Protein AF-A0A1A8QCK9-F1 (afdb_monomer)

Sequence (145 aa):
RLRTVLLPPCSGPCVEVDHKGPVTEYSTGILSNWVIPSSYILIMLIGIPSNAYILAFLRVRLRSKSLSTVVLYLNLALSDLLLLLSLALRVHYHFSGNNWIFGEISCRLITALFYGNIYCSAQTIACISLRRYLAVVKPFLYRRM

Radius of gyration: 22.75 Å; Cα contacts (8 Å, |Δi|>4): 69; chains: 1; bounding box: 50×40×68 Å

Organism: NCBI:txid451742

InterPro domains:
  IPR000276 G protein-coupled receptor, rhodopsin-like [PF00001] (51-144)
  IPR000276 G protein-coupled receptor, rhodopsin-like [PR00237] (35-59)
  IPR000276 G protein-coupled receptor, rhodopsin-like [PR00237] (69-90)
  IPR000276 G protein-coupled receptor, rhodopsin-like [PR00237] (114-136)
  IPR017452 GPCR, rhodopsin-like, 7TM [PS50262] (50-145)

Solvent-accessible surface area (backbone atoms only — not comparable to full-atom values): 8449 Å² total; per-residue (Å²): 139,83,83,80,78,86,70,81,88,66,98,58,86,81,78,81,76,64,82,84,35,74,66,52,52,49,66,70,27,64,59,53,69,44,52,50,45,52,52,47,50,54,49,39,68,53,45,51,60,51,37,51,47,52,54,53,52,44,66,76,44,57,92,82,54,42,69,71,61,51,53,52,54,50,55,48,36,52,46,51,52,53,32,44,54,38,44,53,54,49,40,54,25,56,77,54,73,72,48,80,83,77,49,69,68,51,55,53,47,41,51,50,38,54,55,47,40,57,52,50,52,52,52,48,52,50,50,52,51,50,53,53,51,37,45,71,80,37,51,76,61,48,77,76,91

Mean predicted aligned error: 11.28 Å

pLDDT: mean 77.04, std 13.52, range [35.09, 91.62]

Secondary structure (DSSP, 8-state):
------PPPPSS------TTSHHHHHHHSHIIIIIHHHHHHHHHHHHHHHHHHHHHHHHHHGGGS-HHHHHHHHHHHHHHHHHHHHHHHHHHHHHTTS---SHHHHHHHHHHHHHHHHHHHHHHHHHHHHHHHHHHH-HHHHTT-

Structure (mmCIF, N/CA/C/O backbone):
data_AF-A0A1A8QCK9-F1
#
_entry.id   AF-A0A1A8QCK9-F1
#
loop_
_atom_site.group_PDB
_atom_site.id
_atom_site.type_symbol
_atom_site.label_atom_id
_atom_site.label_alt_id
_atom_site.label_comp_id
_atom_site.label_asym_id
_atom_site.label_entity_id
_atom_site.label_seq_id
_atom_site.pdbx_PDB_ins_code
_atom_site.Cartn_x
_atom_site.Cartn_y
_atom_site.Cartn_z
_atom_site.occupancy
_atom_site.B_iso_or_equiv
_atom_site.auth_seq_id
_atom_site.auth_comp_id
_atom_site.auth_asym_id
_atom_site.auth_atom_id
_atom_site.pdbx_PDB_model_num
ATOM 1 N N . ARG A 1 1 ? 21.812 -4.354 -41.720 1.00 35.09 1 ARG A N 1
ATOM 2 C CA . ARG A 1 1 ? 22.806 -4.849 -40.731 1.00 35.09 1 ARG A CA 1
ATOM 3 C C . ARG A 1 1 ? 22.135 -4.893 -39.353 1.00 35.09 1 ARG A C 1
ATOM 5 O O . ARG A 1 1 ? 22.281 -3.950 -38.591 1.00 35.09 1 ARG A O 1
ATOM 12 N N . LEU A 1 2 ? 21.350 -5.936 -39.061 1.00 41.97 2 LEU A N 1
ATOM 13 C CA . LEU A 1 2 ? 20.856 -6.210 -37.704 1.00 41.97 2 LEU A CA 1
ATOM 14 C C . LEU A 1 2 ? 21.981 -6.931 -36.946 1.00 41.97 2 LEU A C 1
ATOM 16 O O . LEU A 1 2 ? 22.479 -7.943 -37.434 1.00 41.97 2 LEU A O 1
ATOM 20 N N . ARG A 1 3 ? 22.426 -6.399 -35.802 1.00 41.47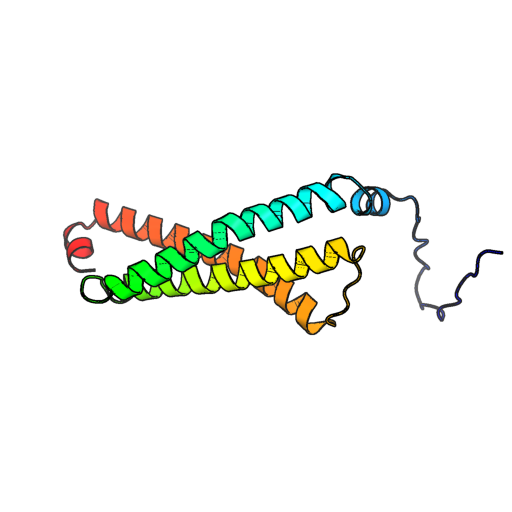 3 ARG A N 1
ATOM 21 C CA . ARG A 1 3 ? 23.356 -7.107 -34.911 1.00 41.47 3 ARG A CA 1
ATOM 22 C C . ARG A 1 3 ? 22.565 -8.151 -34.124 1.00 41.47 3 ARG A C 1
ATOM 24 O O . ARG A 1 3 ? 21.955 -7.825 -33.115 1.00 41.47 3 ARG A O 1
ATOM 31 N N . THR A 1 4 ? 22.599 -9.397 -34.581 1.00 40.91 4 THR A N 1
ATOM 32 C CA . THR A 1 4 ? 22.351 -10.573 -33.743 1.00 40.91 4 THR A CA 1
ATOM 33 C C . THR A 1 4 ? 23.455 -10.639 -32.690 1.00 40.91 4 THR A C 1
ATOM 35 O O . THR A 1 4 ? 24.602 -10.964 -32.998 1.00 40.91 4 THR A O 1
ATOM 38 N N . VAL A 1 5 ? 23.136 -10.251 -31.457 1.00 45.78 5 VAL A N 1
ATOM 39 C CA . VAL A 1 5 ? 24.009 -10.473 -30.301 1.00 45.78 5 VAL A CA 1
ATOM 40 C C . VAL A 1 5 ? 23.973 -11.973 -30.005 1.00 45.78 5 VAL A C 1
ATOM 42 O O . VAL A 1 5 ? 22.947 -12.488 -29.571 1.00 45.78 5 VAL A O 1
ATOM 45 N N . LEU A 1 6 ? 25.071 -12.680 -30.297 1.00 42.00 6 LEU A N 1
ATOM 46 C CA . LEU A 1 6 ? 25.280 -14.068 -29.878 1.00 42.00 6 LEU A CA 1
ATOM 47 C C . LEU A 1 6 ? 25.340 -14.108 -28.340 1.00 42.00 6 LEU A C 1
ATOM 49 O O . LEU A 1 6 ? 26.353 -13.740 -27.749 1.00 42.00 6 LEU A O 1
ATOM 53 N N . LEU A 1 7 ? 24.259 -14.543 -27.696 1.00 46.28 7 LEU A N 1
ATOM 54 C CA . LEU A 1 7 ? 24.296 -15.070 -26.329 1.00 46.28 7 LEU A CA 1
ATOM 55 C C . LEU A 1 7 ? 24.647 -16.574 -26.395 1.00 46.28 7 LEU A C 1
ATOM 57 O O . LEU A 1 7 ? 24.304 -17.226 -27.384 1.00 46.28 7 LEU A O 1
ATOM 61 N N . PRO A 1 8 ? 25.375 -17.121 -25.401 1.00 44.34 8 PRO A N 1
ATOM 62 C CA . PRO A 1 8 ? 25.887 -18.494 -25.429 1.00 44.34 8 PRO A CA 1
ATOM 63 C C . PRO A 1 8 ? 24.743 -19.525 -25.454 1.00 44.34 8 PRO A C 1
ATOM 65 O O . PRO A 1 8 ? 23.630 -19.210 -25.030 1.00 44.34 8 PRO A O 1
ATOM 68 N N . PRO A 1 9 ? 24.985 -20.750 -25.959 1.00 44.81 9 PRO A N 1
ATOM 69 C CA . PRO A 1 9 ? 23.918 -21.684 -26.293 1.00 44.81 9 PRO A CA 1
ATOM 70 C C . PRO A 1 9 ? 23.226 -22.182 -25.020 1.00 44.81 9 PRO A C 1
ATOM 72 O O . PRO A 1 9 ? 23.850 -22.806 -24.163 1.00 44.81 9 PRO A O 1
ATOM 75 N N . CYS A 1 10 ? 21.926 -21.913 -24.893 1.00 46.94 10 CYS A N 1
ATOM 76 C CA . CYS A 1 10 ? 21.093 -22.562 -23.891 1.00 46.94 10 CYS A CA 1
ATOM 77 C C . CYS A 1 10 ? 20.904 -24.035 -24.279 1.00 46.94 10 CYS A C 1
ATOM 79 O O . CYS A 1 10 ? 20.470 -24.343 -25.385 1.00 46.94 10 CYS A O 1
ATOM 81 N N . SER A 1 11 ? 21.213 -24.941 -23.353 1.00 52.34 11 SER A N 1
ATOM 82 C CA . SER A 1 11 ? 20.983 -26.388 -23.435 1.00 52.34 11 SER A CA 1
ATOM 83 C C . SER A 1 11 ? 19.484 -26.720 -23.338 1.00 52.34 11 SER A C 1
ATOM 85 O O . SER A 1 11 ? 19.026 -27.33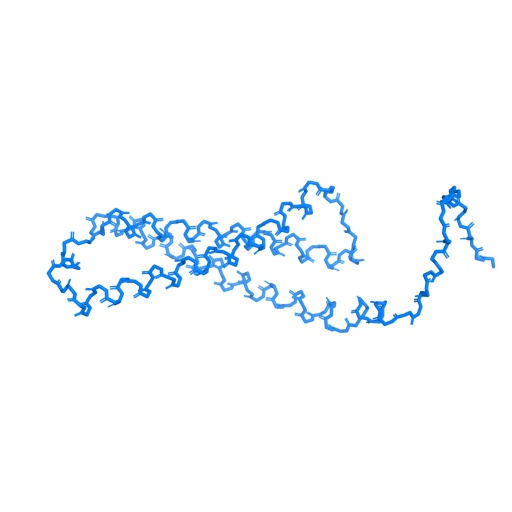1 -22.376 1.00 52.34 11 SER A O 1
ATOM 87 N N . GLY A 1 12 ? 18.692 -26.248 -24.294 1.00 61.53 12 GLY A N 1
ATOM 88 C CA . GLY A 1 12 ? 17.245 -26.431 -24.381 1.00 61.53 12 GLY A CA 1
ATOM 89 C C . GLY A 1 12 ? 16.725 -25.885 -25.713 1.00 61.53 12 GLY A C 1
ATOM 90 O O . GLY A 1 12 ? 17.474 -25.199 -26.410 1.00 61.53 12 GLY A O 1
ATOM 91 N N . PRO A 1 13 ? 15.479 -26.188 -26.118 1.00 47.16 13 PRO A N 1
ATOM 92 C CA . PRO A 1 13 ? 14.932 -25.640 -27.354 1.00 47.16 13 PRO A CA 1
ATOM 93 C C . PRO A 1 13 ? 14.959 -24.108 -27.286 1.00 47.16 13 PRO A C 1
ATOM 95 O O . PRO A 1 13 ? 14.412 -23.516 -26.355 1.00 47.16 13 PRO A O 1
ATOM 98 N N . CYS A 1 14 ? 15.630 -23.474 -28.253 1.00 52.81 14 CYS A N 1
ATOM 99 C CA . CYS A 1 14 ? 15.631 -22.024 -28.403 1.00 52.81 14 CYS A CA 1
ATOM 100 C C . CYS A 1 14 ? 14.182 -21.569 -28.591 1.00 52.81 14 CYS A C 1
ATOM 102 O O . CYS A 1 14 ? 13.580 -21.829 -29.630 1.00 52.81 14 CYS A O 1
ATOM 104 N N . VAL A 1 15 ? 13.606 -20.927 -27.575 1.00 58.75 15 VAL A N 1
ATOM 105 C CA . VAL A 1 15 ? 12.301 -20.283 -27.711 1.00 58.75 15 VAL A CA 1
ATOM 106 C C . VAL A 1 15 ? 12.502 -19.092 -28.637 1.00 58.75 15 VAL A C 1
ATOM 108 O O . VAL A 1 15 ? 13.153 -18.114 -28.272 1.00 58.75 15 VAL A O 1
ATOM 111 N N . GLU A 1 16 ? 11.991 -19.197 -29.858 1.00 54.69 16 GLU A N 1
ATOM 112 C CA . GLU A 1 16 ? 11.951 -18.096 -30.809 1.00 54.69 16 GLU A CA 1
ATOM 113 C C . GLU A 1 16 ? 10.951 -17.068 -30.268 1.00 54.69 16 GLU A C 1
ATOM 115 O O . GLU A 1 16 ? 9.735 -17.252 -30.317 1.00 54.69 16 GLU A O 1
ATOM 120 N N . VAL A 1 17 ? 11.469 -16.027 -29.614 1.00 58.28 17 VAL A N 1
ATOM 121 C CA . VAL A 1 17 ? 10.640 -14.964 -29.048 1.00 58.28 17 VAL A CA 1
ATOM 122 C C . VAL A 1 17 ? 10.167 -14.097 -30.208 1.00 58.28 17 VAL A C 1
ATOM 124 O O . VAL A 1 17 ? 10.917 -13.261 -30.709 1.00 58.28 17 VAL A O 1
ATOM 127 N N . ASP A 1 18 ? 8.925 -14.303 -30.645 1.00 57.94 18 ASP A N 1
ATOM 128 C CA . ASP A 1 18 ? 8.288 -13.425 -31.620 1.00 57.94 18 ASP A CA 1
ATOM 129 C C . ASP A 1 18 ? 8.192 -12.003 -31.045 1.00 57.94 18 ASP A C 1
ATOM 131 O O . ASP A 1 18 ? 7.388 -11.702 -30.157 1.00 57.94 18 ASP A O 1
ATOM 135 N N . HIS A 1 19 ? 9.036 -11.109 -31.560 1.00 60.28 19 HIS A N 1
ATOM 136 C CA . HIS A 1 19 ? 9.066 -9.700 -31.172 1.00 60.28 19 HIS A CA 1
ATOM 137 C C . HIS A 1 19 ? 7.805 -8.927 -31.586 1.00 60.28 19 HIS A C 1
ATOM 139 O O . HIS A 1 19 ? 7.664 -7.769 -31.195 1.00 60.28 19 HIS A O 1
ATOM 145 N N . LYS A 1 20 ? 6.899 -9.545 -32.353 1.00 58.09 20 LYS A N 1
ATOM 146 C CA . LYS A 1 20 ? 5.586 -9.006 -32.722 1.00 58.09 20 LYS A CA 1
ATOM 147 C C . LYS A 1 20 ? 4.417 -9.717 -32.030 1.00 58.09 20 LYS A C 1
ATOM 149 O O . LYS A 1 20 ? 3.271 -9.538 -32.433 1.00 58.09 20 LYS A O 1
ATOM 154 N N . GLY A 1 21 ? 4.690 -10.484 -30.975 1.00 68.12 21 GLY A N 1
ATOM 155 C CA . GLY A 1 21 ? 3.660 -11.196 -30.232 1.00 68.12 21 GLY A CA 1
ATOM 156 C C . GLY A 1 21 ? 2.788 -10.270 -29.366 1.00 68.12 21 GLY A C 1
ATOM 157 O O . GLY A 1 21 ? 3.215 -9.168 -29.001 1.00 68.12 21 GLY A O 1
ATOM 158 N N . PRO A 1 22 ? 1.602 -10.734 -28.929 1.00 64.25 22 PRO A N 1
ATOM 159 C CA . PRO A 1 22 ? 0.617 -9.947 -28.167 1.00 64.25 22 PRO A CA 1
ATOM 160 C C . PRO A 1 22 ? 1.158 -9.345 -26.856 1.00 64.25 22 PRO A C 1
ATOM 162 O O . PRO A 1 22 ? 0.650 -8.341 -26.362 1.00 64.25 22 PRO A O 1
ATOM 165 N N . VAL A 1 23 ? 2.230 -9.917 -26.298 1.00 68.06 23 VAL A N 1
ATOM 166 C CA . VAL A 1 23 ? 2.926 -9.389 -25.112 1.00 68.06 23 VAL A CA 1
ATOM 167 C C . VAL A 1 23 ? 3.577 -8.032 -25.398 1.00 68.06 23 VAL A C 1
ATOM 169 O O . VAL A 1 23 ? 3.479 -7.111 -24.591 1.00 68.06 23 VAL A O 1
ATOM 172 N N . THR A 1 24 ? 4.216 -7.886 -26.561 1.00 65.62 24 THR A N 1
ATOM 173 C CA . THR A 1 24 ? 4.884 -6.636 -26.957 1.00 65.62 24 THR A CA 1
ATOM 174 C C . THR A 1 24 ? 3.880 -5.533 -27.284 1.00 65.62 24 THR A C 1
ATOM 176 O O . THR A 1 24 ? 4.109 -4.369 -26.951 1.00 65.62 24 THR A O 1
ATOM 179 N N . GLU A 1 25 ? 2.726 -5.901 -27.841 1.00 68.69 25 GLU A N 1
ATOM 180 C CA . GLU A 1 25 ? 1.599 -4.999 -28.081 1.00 68.69 25 GLU A CA 1
ATOM 181 C C . GLU A 1 25 ? 0.980 -4.508 -26.762 1.00 68.69 25 GLU A C 1
ATOM 183 O O . GLU A 1 25 ? 0.717 -3.318 -26.599 1.00 68.69 25 GLU A O 1
ATOM 188 N N . TYR A 1 26 ? 0.851 -5.383 -25.757 1.00 66.00 26 TYR A N 1
ATOM 189 C CA . TYR A 1 26 ? 0.382 -4.993 -24.425 1.00 66.00 26 TYR A CA 1
ATOM 190 C C . TYR A 1 26 ? 1.358 -4.046 -23.710 1.00 66.00 26 TYR A C 1
ATOM 192 O O . TYR A 1 26 ? 0.941 -3.023 -23.165 1.00 66.00 26 TYR A O 1
ATOM 200 N N . SER A 1 27 ? 2.663 -4.342 -23.741 1.00 64.56 27 SER A N 1
ATOM 201 C CA . SER A 1 27 ? 3.694 -3.504 -23.107 1.00 64.56 27 SER A CA 1
ATOM 202 C C . SER A 1 27 ? 3.866 -2.132 -23.767 1.00 64.56 27 SER A C 1
ATOM 204 O O . SER A 1 27 ? 4.296 -1.185 -23.108 1.00 64.56 27 SER A O 1
ATOM 206 N N . THR A 1 28 ? 3.537 -2.00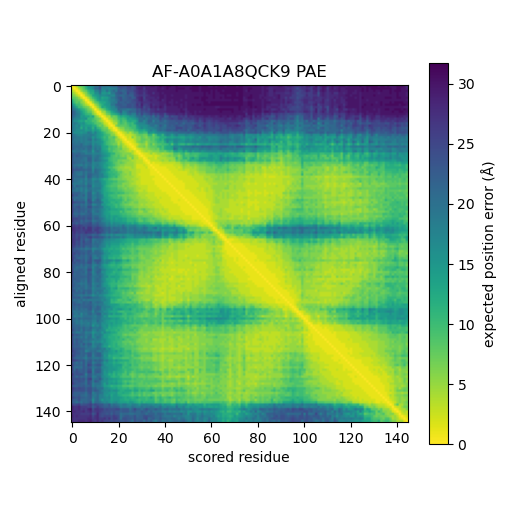1 -25.053 1.00 67.62 28 THR A N 1
ATOM 207 C CA . THR A 1 28 ? 3.599 -0.725 -25.792 1.00 67.62 28 THR A CA 1
ATOM 208 C C . THR A 1 28 ? 2.252 -0.004 -25.854 1.00 67.62 28 THR A C 1
ATOM 210 O O . THR A 1 28 ? 2.211 1.203 -26.099 1.00 67.62 28 THR A O 1
ATOM 213 N N . GLY A 1 29 ? 1.159 -0.706 -25.558 1.00 74.44 29 GLY A N 1
ATOM 214 C CA . GLY A 1 29 ? -0.197 -0.185 -25.597 1.00 74.44 29 GLY A CA 1
ATOM 215 C C . GLY A 1 29 ? -0.467 0.960 -24.617 1.00 74.44 29 GLY A C 1
ATOM 216 O O . GLY A 1 29 ? 0.178 1.121 -23.576 1.00 74.44 29 GLY A O 1
ATOM 217 N N . ILE A 1 30 ? -1.498 1.744 -24.940 1.00 77.12 30 ILE A N 1
ATOM 218 C CA . ILE A 1 30 ? -1.956 2.907 -24.160 1.00 77.12 30 ILE A CA 1
ATOM 219 C C . ILE A 1 30 ? -2.288 2.512 -22.712 1.00 77.12 30 ILE A C 1
ATOM 221 O O . ILE A 1 30 ? -2.013 3.263 -21.777 1.00 77.12 30 ILE A O 1
ATOM 225 N N . LEU A 1 31 ? -2.825 1.307 -22.511 1.00 79.12 31 LEU A N 1
ATOM 226 C CA . LEU A 1 31 ? -3.143 0.784 -21.183 1.00 79.12 31 LEU A CA 1
ATOM 227 C C . LEU A 1 31 ? -1.898 0.727 -20.284 1.00 79.12 31 LEU A C 1
ATOM 229 O O . LEU A 1 31 ? -1.920 1.262 -19.177 1.00 79.12 31 LEU A O 1
ATOM 233 N N . SER A 1 32 ? -0.803 0.139 -20.773 1.00 76.12 32 SER A N 1
ATOM 234 C CA . SER A 1 32 ? 0.412 -0.065 -19.979 1.00 76.12 32 SER A CA 1
ATOM 235 C C . SER A 1 32 ? 1.186 1.228 -19.730 1.00 76.12 32 SER A C 1
ATOM 237 O O . SER A 1 32 ? 1.711 1.423 -18.637 1.00 76.12 32 SER A O 1
ATOM 239 N N . ASN A 1 33 ? 1.259 2.117 -20.723 1.00 73.25 33 ASN A N 1
ATOM 240 C CA . ASN A 1 33 ? 2.123 3.301 -20.648 1.00 73.25 33 ASN A CA 1
ATOM 241 C C . ASN A 1 33 ? 1.420 4.565 -20.143 1.00 73.25 33 ASN A C 1
ATOM 243 O O . ASN A 1 33 ? 2.093 5.479 -19.674 1.00 73.25 33 ASN A O 1
ATOM 247 N N . TRP A 1 34 ? 0.088 4.621 -20.198 1.00 79.56 34 TRP A N 1
ATOM 248 C CA . TRP A 1 34 ? -0.673 5.801 -19.780 1.00 79.56 34 TRP A CA 1
ATOM 249 C C . TRP A 1 34 ? -1.644 5.487 -18.654 1.00 79.56 34 TRP A C 1
ATOM 251 O O . TRP A 1 34 ? -1.558 6.086 -17.586 1.00 79.56 34 TRP A O 1
ATOM 261 N N . VAL A 1 35 ? -2.535 4.514 -18.850 1.00 85.44 35 VAL A N 1
ATOM 262 C CA . VAL A 1 35 ? -3.602 4.245 -17.872 1.00 85.44 35 VAL A CA 1
ATOM 263 C C . VAL A 1 35 ? -3.024 3.757 -16.545 1.00 85.44 35 VAL A C 1
ATOM 265 O O . VAL A 1 35 ? -3.384 4.280 -15.488 1.00 85.44 35 VAL A O 1
ATOM 268 N N . ILE A 1 36 ? -2.087 2.805 -16.587 1.00 84.50 36 ILE A N 1
ATOM 269 C CA . ILE A 1 36 ? -1.466 2.251 -15.378 1.00 84.50 36 ILE A CA 1
ATOM 270 C C . ILE A 1 36 ? -0.693 3.337 -14.598 1.00 84.50 36 ILE A C 1
ATOM 272 O O . ILE A 1 36 ? -1.043 3.569 -13.435 1.00 84.50 36 ILE A O 1
ATOM 276 N N . PRO A 1 37 ? 0.273 4.077 -15.184 1.00 83.44 37 PRO A N 1
ATOM 277 C CA . PRO A 1 37 ? 1.008 5.109 -14.450 1.00 83.44 37 PRO A CA 1
ATOM 278 C C . PRO A 1 37 ? 0.118 6.253 -13.956 1.00 83.44 37 PRO A C 1
ATOM 280 O O . PRO A 1 37 ? 0.282 6.695 -12.818 1.00 83.44 37 PRO A O 1
ATOM 283 N N . SER A 1 38 ? -0.861 6.703 -14.752 1.00 86.88 38 SER A N 1
ATOM 284 C CA . SER A 1 38 ? -1.812 7.736 -14.322 1.00 86.88 38 SER A CA 1
ATOM 285 C C . SER A 1 38 ? -2.637 7.283 -13.121 1.00 86.88 38 SER A C 1
ATOM 287 O O . SER A 1 38 ? -2.808 8.054 -12.176 1.00 86.88 38 SER A O 1
ATOM 289 N N . SER A 1 39 ? -3.097 6.028 -13.107 1.00 88.44 39 SER A N 1
ATOM 290 C CA . SER A 1 39 ? -3.837 5.488 -11.963 1.00 88.44 39 SER A CA 1
ATOM 291 C C . SER A 1 39 ? -2.982 5.468 -10.690 1.00 88.44 39 SER A C 1
ATOM 293 O O . SER A 1 39 ? -3.452 5.883 -9.632 1.00 88.44 39 SER A O 1
ATOM 295 N N . TYR A 1 40 ? -1.700 5.098 -10.787 1.00 88.06 40 TYR A N 1
ATOM 296 C CA . TYR A 1 40 ? -0.779 5.122 -9.648 1.00 88.06 40 TYR A CA 1
ATOM 297 C C . TYR A 1 40 ? -0.556 6.535 -9.105 1.00 88.06 40 TYR A C 1
ATOM 299 O O . TYR A 1 40 ? -0.555 6.724 -7.889 1.00 88.06 40 TYR A O 1
ATOM 307 N N . ILE A 1 41 ? -0.415 7.537 -9.979 1.00 88.06 41 ILE A N 1
ATOM 308 C CA . ILE A 1 41 ? -0.260 8.942 -9.567 1.00 88.06 41 ILE A CA 1
ATOM 309 C C . ILE A 1 41 ? -1.506 9.434 -8.825 1.00 88.06 41 ILE A C 1
ATOM 311 O O . ILE A 1 41 ? -1.379 10.034 -7.758 1.00 88.06 41 ILE A O 1
ATOM 315 N N . LEU A 1 42 ? -2.705 9.146 -9.339 1.00 91.06 42 LEU A N 1
ATOM 316 C CA . LEU A 1 42 ? -3.960 9.516 -8.677 1.00 91.06 42 LEU A CA 1
ATOM 317 C C . LEU A 1 42 ? -4.085 8.866 -7.293 1.00 91.06 42 LEU A C 1
ATOM 319 O O . LEU A 1 42 ? -4.425 9.540 -6.320 1.00 91.06 42 LEU A O 1
ATOM 323 N N . ILE A 1 43 ? -3.748 7.577 -7.187 1.00 90.06 43 ILE A N 1
ATOM 324 C CA . ILE A 1 43 ? -3.750 6.848 -5.912 1.00 90.06 43 ILE A CA 1
ATOM 325 C C . ILE A 1 43 ? -2.757 7.476 -4.926 1.00 90.06 43 ILE A C 1
ATOM 327 O O . ILE A 1 43 ? -3.097 7.643 -3.758 1.00 90.06 43 ILE A O 1
ATOM 331 N N . MET A 1 44 ? -1.565 7.887 -5.368 1.00 89.25 44 MET A N 1
ATOM 332 C CA . MET A 1 44 ? -0.601 8.589 -4.510 1.00 89.25 44 MET A CA 1
ATOM 333 C C . MET A 1 44 ? -1.108 9.954 -4.044 1.00 89.25 44 MET A C 1
ATOM 335 O O . MET A 1 44 ? -1.017 10.259 -2.853 1.00 89.25 44 MET A O 1
ATOM 339 N N . LEU A 1 45 ? -1.680 10.752 -4.947 1.00 90.81 45 LEU A N 1
ATOM 340 C CA . LEU A 1 45 ? -2.192 12.086 -4.627 1.00 90.81 45 LEU A CA 1
ATOM 341 C C . LEU A 1 45 ? -3.302 12.055 -3.578 1.00 90.81 45 LEU A C 1
ATOM 343 O O . LEU A 1 45 ? -3.369 12.951 -2.745 1.00 90.81 45 LEU A O 1
ATOM 347 N N . ILE A 1 46 ? -4.155 11.032 -3.595 1.00 90.56 46 ILE A N 1
ATOM 348 C CA . ILE A 1 46 ? -5.249 10.880 -2.626 1.00 90.56 46 ILE A CA 1
ATOM 349 C C . ILE A 1 46 ? -4.766 10.139 -1.373 1.00 90.56 46 ILE A C 1
ATOM 351 O O . ILE A 1 46 ? -5.130 10.486 -0.245 1.00 90.56 46 ILE A O 1
ATOM 355 N N . GLY A 1 47 ? -3.935 9.116 -1.559 1.00 87.56 47 GLY A N 1
ATOM 356 C CA . GLY A 1 47 ? -3.493 8.206 -0.511 1.00 87.56 47 GLY A CA 1
ATOM 357 C C . GLY A 1 47 ? -2.541 8.851 0.490 1.00 87.56 47 GLY A C 1
ATOM 358 O O . GLY A 1 47 ? -2.708 8.642 1.690 1.00 87.56 47 GLY A O 1
ATOM 359 N N . ILE A 1 48 ? -1.576 9.659 0.039 1.00 88.12 48 ILE A N 1
ATOM 360 C CA . ILE A 1 48 ? -0.613 10.325 0.932 1.00 88.12 48 ILE A CA 1
ATOM 361 C C . ILE A 1 48 ? -1.328 11.257 1.924 1.00 88.12 48 ILE A C 1
ATOM 363 O O . ILE A 1 48 ? -1.159 11.058 3.131 1.00 88.12 48 ILE A O 1
ATOM 367 N N . PRO A 1 49 ? -2.150 12.237 1.488 1.00 90.88 49 PRO A N 1
ATOM 368 C CA . PRO A 1 49 ? -2.816 13.139 2.422 1.00 90.88 49 PRO A CA 1
ATOM 369 C C . PRO A 1 49 ? -3.820 12.407 3.316 1.00 90.88 49 PRO A C 1
ATOM 371 O O . PRO A 1 49 ? -3.920 12.731 4.497 1.00 90.88 49 PRO A O 1
ATOM 374 N N . SER A 1 50 ? -4.514 11.388 2.800 1.00 88.81 50 SER A N 1
ATOM 375 C CA . SER A 1 50 ? -5.497 10.620 3.577 1.00 88.81 50 SER A CA 1
ATOM 376 C C . SER A 1 50 ? -4.840 9.806 4.698 1.00 88.81 50 SER A C 1
ATOM 378 O O . SER A 1 50 ? -5.262 9.884 5.854 1.00 88.81 50 SER A O 1
ATOM 380 N N . ASN A 1 51 ? -3.764 9.072 4.399 1.00 90.00 51 ASN A N 1
ATOM 381 C CA . ASN A 1 51 ? -3.029 8.301 5.406 1.00 90.00 51 ASN A CA 1
ATOM 382 C C . ASN A 1 51 ? -2.283 9.207 6.398 1.00 90.00 51 ASN A C 1
ATOM 384 O O . ASN A 1 51 ? -2.269 8.926 7.599 1.00 90.00 51 ASN A O 1
ATOM 388 N N . ALA A 1 52 ? -1.739 10.339 5.938 1.00 88.62 52 ALA A N 1
ATOM 389 C CA . ALA A 1 52 ? -1.146 11.350 6.814 1.00 88.62 52 ALA A CA 1
ATOM 390 C C . ALA A 1 52 ? -2.185 11.970 7.762 1.00 88.62 52 ALA A C 1
ATOM 392 O O . ALA A 1 52 ? -1.913 12.134 8.955 1.00 88.62 52 ALA A O 1
ATOM 393 N N . TYR A 1 53 ? -3.391 12.258 7.263 1.00 90.12 53 TYR A N 1
ATOM 394 C CA . TYR A 1 53 ? -4.504 12.753 8.070 1.00 90.12 53 TYR A CA 1
ATOM 395 C C . TYR A 1 53 ? -4.899 11.755 9.162 1.00 90.12 53 TYR A C 1
ATOM 397 O O . TYR A 1 53 ? -5.049 12.154 10.316 1.00 90.12 53 TYR A O 1
ATOM 405 N N . ILE A 1 54 ? -4.997 10.457 8.846 1.00 88.19 54 ILE A N 1
ATOM 406 C CA . ILE A 1 54 ? -5.276 9.404 9.840 1.00 88.19 54 ILE A CA 1
ATOM 407 C C . ILE A 1 54 ? -4.197 9.388 10.926 1.00 88.19 54 ILE A C 1
ATOM 409 O O . ILE A 1 54 ? -4.523 9.350 12.115 1.00 88.19 54 ILE A O 1
ATOM 413 N N . LEU A 1 55 ? -2.920 9.468 10.545 1.00 87.56 55 LEU A N 1
ATOM 414 C CA . LEU A 1 55 ? -1.805 9.480 11.493 1.00 87.56 55 LEU A CA 1
ATOM 415 C C . LEU A 1 55 ? -1.847 10.714 12.410 1.00 87.56 55 LEU A C 1
ATOM 417 O O . LEU A 1 55 ? -1.663 10.599 13.625 1.00 87.56 55 LEU A O 1
ATOM 421 N N . ALA A 1 56 ? -2.130 11.891 11.847 1.00 88.19 56 ALA A N 1
ATOM 422 C CA . ALA A 1 56 ? -2.288 13.136 12.595 1.00 88.19 56 ALA A CA 1
ATOM 423 C C . ALA A 1 56 ? -3.499 13.079 13.540 1.00 88.19 56 ALA A C 1
ATOM 425 O O . ALA A 1 56 ? -3.393 13.428 14.718 1.00 88.19 56 ALA A O 1
ATOM 426 N N . PHE A 1 57 ? -4.632 12.571 13.056 1.00 86.31 57 PHE A N 1
ATOM 427 C CA . PHE A 1 57 ? -5.848 12.392 13.843 1.00 86.31 57 PHE A CA 1
ATOM 428 C C . PHE A 1 57 ? -5.636 11.419 15.007 1.00 86.31 57 PHE A C 1
ATOM 430 O O . PHE A 1 57 ? -6.048 11.707 16.134 1.00 86.31 57 PHE A O 1
ATOM 437 N N . LEU A 1 58 ? -4.952 10.296 14.762 1.00 85.62 58 LEU A N 1
ATOM 438 C CA . LEU A 1 58 ? -4.565 9.349 15.804 1.00 85.62 58 LEU A CA 1
ATOM 439 C C . LEU A 1 58 ? -3.730 10.050 16.867 1.00 85.62 58 LEU A C 1
ATOM 441 O O . LEU A 1 58 ? -4.122 9.987 18.028 1.00 85.62 58 LEU A O 1
ATOM 445 N N . ARG A 1 59 ? -2.668 10.782 16.493 1.00 81.56 59 ARG A N 1
ATOM 446 C CA . ARG A 1 59 ? -1.812 11.515 17.449 1.00 81.56 59 ARG A CA 1
ATOM 447 C C . ARG A 1 59 ? -2.611 12.429 18.378 1.00 81.56 59 ARG A C 1
ATOM 449 O O . ARG A 1 59 ? -2.379 12.417 19.583 1.00 81.56 59 ARG A O 1
ATOM 456 N N . VAL A 1 60 ? -3.581 13.169 17.843 1.00 82.94 60 VAL A N 1
ATOM 457 C CA . VAL A 1 60 ? -4.428 14.081 18.634 1.00 82.94 60 VAL A CA 1
ATOM 458 C C . VAL A 1 60 ? -5.402 13.320 19.548 1.00 82.94 60 VAL A C 1
ATOM 460 O O . VAL A 1 60 ? -5.732 13.789 20.636 1.00 82.94 60 VAL A O 1
ATOM 463 N N . ARG A 1 61 ? -5.875 12.135 19.141 1.00 75.19 61 ARG A N 1
ATOM 464 C CA . ARG A 1 61 ? -6.917 11.361 19.846 1.00 75.19 61 ARG A CA 1
ATOM 465 C C . ARG A 1 61 ? -6.398 10.141 20.618 1.00 75.19 61 ARG A C 1
ATOM 467 O O . ARG A 1 61 ? -7.217 9.402 21.170 1.00 75.19 61 ARG A O 1
ATOM 474 N N . LEU A 1 62 ? -5.076 9.964 20.719 1.00 70.12 62 LEU A N 1
ATOM 475 C CA . LEU A 1 62 ? -4.402 8.854 21.415 1.00 70.12 62 LEU A CA 1
ATOM 476 C C . LEU A 1 62 ? -4.926 8.627 22.843 1.00 70.12 62 LEU A C 1
ATOM 478 O O . LEU A 1 62 ? -5.024 7.488 23.282 1.00 70.12 62 LEU A O 1
ATOM 482 N N . ARG A 1 63 ? -5.330 9.689 23.553 1.00 64.81 63 ARG A N 1
ATOM 483 C CA . ARG A 1 63 ? -5.833 9.600 24.937 1.00 64.81 63 ARG A CA 1
ATOM 484 C C . ARG A 1 63 ? -7.238 9.007 25.098 1.00 64.81 63 ARG A C 1
ATOM 486 O O . ARG A 1 63 ? -7.598 8.647 26.209 1.00 64.81 63 ARG A O 1
ATOM 493 N N . SER A 1 64 ? -8.041 8.932 24.035 1.00 66.81 64 SER A N 1
ATOM 494 C CA . SER A 1 64 ? -9.470 8.579 24.124 1.00 66.81 64 SER A CA 1
ATOM 495 C C . SER A 1 64 ? -9.830 7.271 23.410 1.00 66.81 64 SER A C 1
ATOM 497 O O . SER A 1 64 ? -11.004 6.897 23.379 1.00 66.81 64 SER A O 1
ATOM 499 N N . LYS A 1 65 ? -8.862 6.589 22.788 1.00 71.94 65 LYS A N 1
ATOM 500 C CA . LYS A 1 65 ? -9.092 5.365 22.010 1.00 71.94 65 LYS A CA 1
ATOM 501 C C . LYS A 1 65 ? -8.417 4.167 22.673 1.00 71.94 65 LYS A C 1
ATOM 503 O O . LYS A 1 65 ? -7.324 4.278 23.210 1.00 71.94 65 LYS A O 1
ATOM 508 N N . SER A 1 66 ? -9.073 3.014 22.576 1.00 78.44 66 SER A N 1
ATOM 509 C CA . SER A 1 66 ? -8.520 1.721 22.977 1.00 78.44 66 SER A CA 1
ATOM 510 C C . SER A 1 66 ? -7.231 1.408 22.217 1.00 78.44 66 SER A C 1
ATOM 512 O O . SER A 1 66 ? -7.167 1.608 20.997 1.00 78.44 66 SER A O 1
ATOM 514 N N . LEU A 1 67 ? -6.227 0.883 22.928 1.00 79.62 67 LEU A N 1
ATOM 515 C CA . LEU A 1 67 ? -4.916 0.527 22.373 1.00 79.62 67 LEU A CA 1
ATOM 516 C C . LEU A 1 67 ? -5.040 -0.393 21.152 1.00 79.62 67 LEU A C 1
ATOM 518 O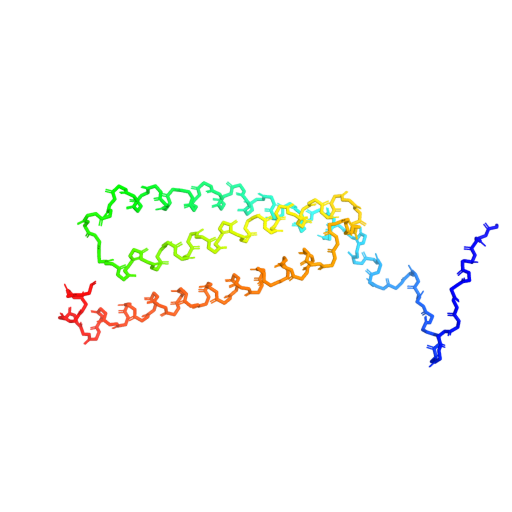 O . LEU A 1 67 ? -4.356 -0.183 20.155 1.00 79.62 67 LEU A O 1
ATOM 522 N N . SER A 1 68 ? -5.979 -1.346 21.178 1.00 79.69 68 SER A N 1
ATOM 523 C CA . SER A 1 68 ? -6.224 -2.265 20.057 1.00 79.69 68 SER A CA 1
ATOM 524 C C . SER A 1 68 ? -6.674 -1.529 18.788 1.00 79.69 68 SER A C 1
ATOM 526 O O . SER A 1 68 ? -6.204 -1.812 17.687 1.00 79.69 68 SER A O 1
ATOM 528 N N . THR A 1 69 ? -7.532 -0.515 18.937 1.00 81.00 69 THR A N 1
ATOM 529 C CA . THR A 1 69 ? -7.987 0.302 17.805 1.00 81.00 69 THR A CA 1
ATOM 530 C C . THR A 1 69 ? -6.858 1.183 17.265 1.00 81.00 69 THR A C 1
ATOM 532 O O . THR A 1 69 ? -6.739 1.337 16.053 1.00 81.00 69 THR A O 1
ATOM 535 N N . VAL A 1 70 ? -6.022 1.747 18.140 1.00 84.31 70 VAL A N 1
ATOM 536 C CA . VAL A 1 70 ? -4.884 2.590 17.740 1.00 84.31 70 VAL A CA 1
ATOM 537 C C . VAL A 1 70 ? -3.855 1.786 16.945 1.00 84.31 70 VAL A C 1
ATOM 539 O O . VAL A 1 70 ? -3.457 2.223 15.869 1.00 84.31 70 VAL A O 1
ATOM 542 N N . VAL A 1 71 ? -3.466 0.602 17.431 1.00 83.25 71 VAL A N 1
ATOM 543 C CA . VAL A 1 71 ? -2.496 -0.273 16.748 1.00 83.25 71 VAL A CA 1
ATOM 544 C C . VAL A 1 71 ? -3.008 -0.701 15.373 1.00 83.25 71 VAL A C 1
ATOM 546 O O . VAL A 1 71 ? -2.250 -0.673 14.408 1.00 83.25 71 VAL A O 1
ATOM 549 N N . LEU A 1 72 ? -4.301 -1.026 15.257 1.00 84.00 72 LEU A N 1
ATOM 550 C CA . LEU A 1 72 ? -4.913 -1.380 13.975 1.00 84.00 72 LEU A CA 1
ATOM 551 C C . LEU A 1 72 ? -4.781 -0.244 12.954 1.00 84.00 72 LEU A C 1
ATOM 553 O O . LEU A 1 72 ? -4.305 -0.476 11.846 1.00 84.00 72 LEU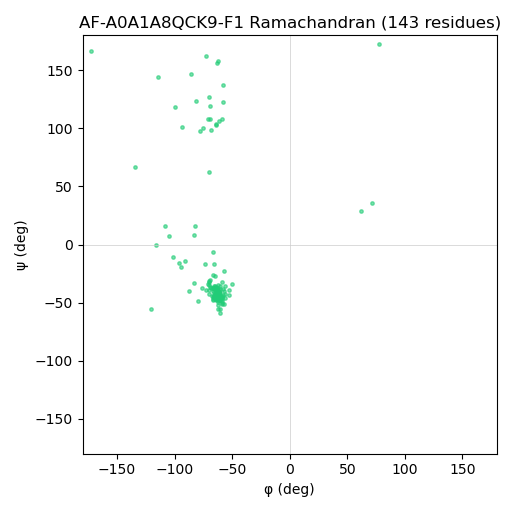 A O 1
ATOM 557 N N . TYR A 1 73 ? -5.165 0.983 13.320 1.00 84.62 73 TYR A N 1
ATOM 558 C CA . TYR A 1 73 ? -5.083 2.110 12.389 1.00 84.62 73 TYR A CA 1
ATOM 559 C C . TYR A 1 73 ? -3.640 2.536 12.081 1.00 84.62 73 TYR A C 1
ATOM 561 O O . TYR A 1 73 ? -3.378 2.994 10.973 1.00 84.62 73 TYR A O 1
ATOM 569 N N . LEU A 1 74 ? -2.704 2.376 13.024 1.00 85.69 74 LEU A N 1
ATOM 570 C CA . LEU A 1 74 ? -1.281 2.625 12.772 1.00 85.69 74 LEU A CA 1
ATOM 571 C C . LEU A 1 74 ? -0.695 1.620 11.776 1.00 85.69 74 LEU A C 1
ATOM 573 O O . LEU A 1 74 ? -0.033 2.035 10.829 1.00 85.69 74 LEU A O 1
ATOM 577 N N . ASN A 1 75 ? -0.961 0.322 11.959 1.00 85.38 75 ASN A N 1
ATOM 578 C CA . ASN A 1 75 ? -0.502 -0.715 11.031 1.00 85.38 75 ASN A CA 1
ATOM 579 C C . ASN A 1 75 ? -1.080 -0.518 9.629 1.00 85.38 75 ASN A C 1
ATOM 581 O O . ASN A 1 75 ? -0.364 -0.705 8.647 1.00 85.38 75 ASN A O 1
ATOM 585 N N . LEU A 1 76 ? -2.348 -0.109 9.544 1.00 84.69 76 LEU A N 1
ATOM 586 C CA . LEU A 1 76 ? -2.986 0.242 8.282 1.00 84.69 76 LEU A CA 1
ATOM 587 C C . LEU A 1 76 ? -2.253 1.412 7.609 1.00 84.69 76 LEU A C 1
ATOM 589 O O . LEU A 1 76 ? -1.666 1.228 6.549 1.00 84.69 76 LEU A O 1
ATOM 593 N N . ALA A 1 77 ? -2.161 2.563 8.285 1.00 88.81 77 ALA A N 1
ATOM 594 C CA . ALA A 1 77 ? -1.533 3.761 7.726 1.00 88.81 77 ALA A CA 1
ATOM 595 C C . ALA A 1 77 ? -0.065 3.539 7.314 1.00 88.81 77 ALA A C 1
ATOM 597 O O . ALA A 1 77 ? 0.372 4.057 6.289 1.00 88.81 77 ALA A O 1
ATOM 598 N N . LEU A 1 78 ? 0.706 2.763 8.084 1.00 85.12 78 LEU A N 1
ATOM 599 C CA . LEU A 1 78 ? 2.084 2.412 7.729 1.00 85.12 78 LEU A CA 1
ATOM 600 C C . LEU A 1 78 ? 2.153 1.519 6.486 1.00 85.12 78 LEU A C 1
ATOM 602 O O . LEU A 1 78 ? 2.972 1.774 5.605 1.00 85.12 78 LEU A O 1
ATOM 606 N N . SER A 1 79 ? 1.299 0.496 6.401 1.00 86.38 79 SER A N 1
ATOM 607 C CA . SER A 1 79 ? 1.244 -0.399 5.240 1.00 86.38 79 SER A CA 1
ATOM 608 C C . SER A 1 79 ? 0.843 0.351 3.970 1.00 86.38 79 SER A C 1
ATOM 610 O O . SER A 1 79 ? 1.478 0.195 2.926 1.00 86.38 79 SER A O 1
ATOM 612 N N . ASP A 1 80 ? -0.144 1.242 4.065 1.00 87.62 80 ASP A N 1
ATOM 613 C CA . ASP A 1 80 ? -0.559 2.089 2.950 1.00 87.62 80 ASP A CA 1
ATOM 614 C C . ASP A 1 80 ? 0.559 3.047 2.511 1.00 87.62 80 ASP A C 1
ATOM 616 O O . ASP A 1 80 ? 0.831 3.163 1.321 1.00 87.62 80 ASP A O 1
ATOM 620 N N . LEU A 1 81 ? 1.285 3.686 3.435 1.00 87.06 81 LEU A N 1
ATOM 621 C CA . LEU A 1 81 ? 2.423 4.545 3.073 1.00 87.06 81 LEU A CA 1
ATOM 622 C C . LEU A 1 81 ? 3.552 3.768 2.375 1.00 87.06 81 LEU A C 1
ATOM 624 O O . LEU A 1 81 ? 4.126 4.262 1.402 1.00 87.06 81 LEU A O 1
ATOM 628 N N . LEU A 1 82 ? 3.850 2.547 2.828 1.00 86.81 82 LEU A N 1
ATOM 629 C CA . LEU A 1 82 ? 4.829 1.666 2.179 1.00 86.81 82 LEU A CA 1
ATOM 630 C C . LEU A 1 82 ? 4.373 1.231 0.778 1.00 86.81 82 LEU A C 1
ATOM 632 O O . LEU A 1 82 ? 5.187 1.166 -0.150 1.00 86.81 82 LEU A O 1
ATOM 636 N N . LEU A 1 83 ? 3.075 0.979 0.595 1.00 86.06 83 LEU A N 1
ATOM 637 C CA . LEU A 1 83 ? 2.497 0.728 -0.722 1.00 86.06 83 LEU A CA 1
ATOM 638 C C . LEU A 1 83 ? 2.664 1.953 -1.629 1.00 86.06 83 LEU A C 1
ATOM 640 O O . LEU A 1 83 ? 3.138 1.813 -2.753 1.00 86.06 83 LEU A O 1
ATOM 644 N N . LEU A 1 84 ? 2.309 3.150 -1.159 1.00 88.50 84 LEU A N 1
ATOM 645 C CA . LEU A 1 84 ? 2.410 4.381 -1.949 1.00 88.50 84 LEU A CA 1
ATOM 646 C C . LEU A 1 84 ? 3.855 4.664 -2.378 1.00 88.50 84 LEU A C 1
ATOM 648 O O . LEU A 1 84 ? 4.091 5.035 -3.528 1.00 88.50 84 LEU A O 1
ATOM 652 N N . LEU A 1 85 ? 4.829 4.397 -1.503 1.00 85.75 85 LEU A N 1
ATOM 653 C CA . LEU A 1 85 ? 6.250 4.453 -1.849 1.00 85.75 85 LEU A CA 1
ATOM 654 C C . LEU A 1 85 ? 6.619 3.431 -2.940 1.00 85.75 85 LEU A C 1
ATOM 656 O O . LEU A 1 85 ? 7.352 3.750 -3.876 1.00 85.75 85 LEU A O 1
ATOM 660 N N . SER A 1 86 ? 6.073 2.217 -2.862 1.00 86.38 86 SER A N 1
ATOM 661 C CA . SER A 1 86 ? 6.270 1.177 -3.884 1.00 86.38 86 SER A CA 1
ATOM 662 C C . SER A 1 86 ? 5.675 1.571 -5.235 1.00 86.38 86 SER A C 1
ATOM 664 O O . SER A 1 86 ? 6.278 1.317 -6.280 1.00 86.38 86 SER A O 1
ATOM 666 N N . LEU A 1 87 ? 4.505 2.214 -5.227 1.00 85.88 87 LEU A N 1
ATOM 667 C CA . LEU A 1 87 ? 3.862 2.744 -6.429 1.00 85.88 87 LEU A CA 1
ATOM 668 C C . LEU A 1 87 ? 4.700 3.855 -7.062 1.00 85.88 87 LEU A C 1
ATOM 670 O O . LEU A 1 87 ? 4.864 3.845 -8.279 1.00 85.88 87 LEU A O 1
ATOM 674 N N . ALA A 1 88 ? 5.290 4.755 -6.271 1.00 84.50 88 ALA A N 1
ATOM 675 C CA . ALA A 1 88 ? 6.179 5.800 -6.785 1.00 84.50 88 ALA A CA 1
ATOM 676 C C . ALA A 1 88 ? 7.369 5.208 -7.562 1.00 84.50 88 ALA A C 1
ATOM 678 O O . ALA A 1 88 ? 7.687 5.651 -8.667 1.00 84.50 88 ALA A O 1
ATOM 679 N N . LEU A 1 89 ? 7.977 4.144 -7.027 1.00 83.81 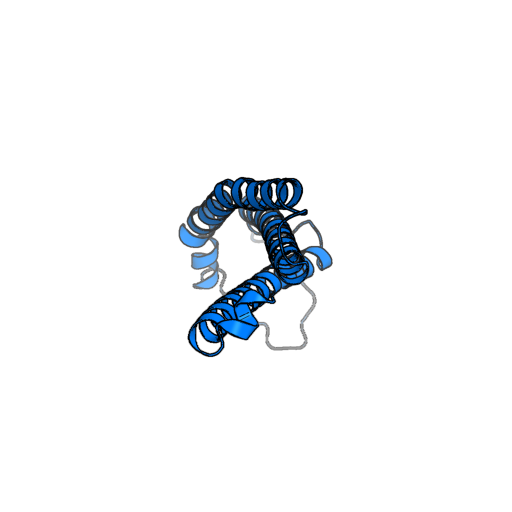89 LEU A N 1
ATOM 680 C CA . LEU A 1 89 ? 9.065 3.425 -7.697 1.00 83.81 89 LEU A CA 1
ATOM 681 C C . LEU A 1 89 ? 8.594 2.719 -8.981 1.00 83.81 89 LEU A C 1
ATOM 683 O O . LEU A 1 89 ? 9.319 2.705 -9.977 1.00 83.81 89 LEU A O 1
ATOM 687 N N . ARG A 1 90 ? 7.365 2.182 -9.006 1.00 82.81 90 ARG A N 1
ATOM 688 C CA . ARG A 1 90 ? 6.763 1.609 -10.227 1.00 82.81 90 ARG A CA 1
ATOM 689 C C . ARG A 1 90 ? 6.450 2.657 -11.291 1.00 82.81 90 ARG A C 1
ATOM 691 O O . ARG A 1 90 ? 6.632 2.384 -12.473 1.00 82.81 90 ARG A O 1
ATOM 698 N N . VAL A 1 91 ? 6.004 3.848 -10.898 1.00 83.19 91 VAL A N 1
ATOM 699 C CA . VAL A 1 91 ? 5.800 4.963 -11.833 1.00 83.19 91 VAL A CA 1
ATOM 700 C C . VAL A 1 91 ? 7.129 5.323 -12.493 1.00 83.19 91 VAL A C 1
ATOM 702 O O . VAL A 1 91 ? 7.201 5.359 -13.719 1.00 83.19 91 VAL A O 1
ATOM 705 N N . HIS A 1 92 ? 8.203 5.476 -11.712 1.00 81.75 92 HIS A N 1
ATOM 706 C CA . HIS A 1 92 ? 9.544 5.719 -12.255 1.00 81.75 92 HIS A CA 1
ATOM 707 C C . HIS A 1 92 ? 9.995 4.618 -13.233 1.00 81.75 92 HIS A C 1
ATOM 709 O O . HIS A 1 92 ? 10.578 4.912 -14.278 1.00 81.75 92 HIS A O 1
ATOM 715 N N . TYR A 1 93 ? 9.701 3.351 -12.926 1.00 79.56 93 TYR A N 1
ATOM 716 C CA . TYR A 1 93 ? 9.988 2.219 -13.811 1.00 79.56 93 TYR A CA 1
ATOM 717 C C . TYR A 1 93 ? 9.257 2.306 -15.158 1.00 79.56 93 TYR A C 1
ATOM 719 O O . TYR A 1 93 ? 9.888 2.145 -16.205 1.00 79.56 93 TYR A O 1
ATOM 727 N N . HIS A 1 94 ? 7.957 2.608 -15.150 1.00 74.62 94 HIS A N 1
ATOM 728 C CA . HIS A 1 94 ? 7.185 2.752 -16.386 1.00 74.62 94 HIS A CA 1
ATOM 729 C C . HIS A 1 94 ? 7.659 3.946 -17.225 1.00 74.62 94 HIS A C 1
ATOM 731 O O . HIS A 1 94 ? 7.834 3.807 -18.433 1.00 74.62 94 HIS A O 1
ATOM 737 N N . PHE A 1 95 ? 7.968 5.084 -16.594 1.00 73.19 95 PHE A N 1
ATOM 738 C CA . PHE A 1 95 ? 8.545 6.242 -17.293 1.00 73.19 95 PHE A CA 1
ATOM 739 C C . PHE A 1 95 ? 9.939 5.963 -17.873 1.00 73.19 95 PHE A C 1
ATOM 741 O O . PHE A 1 95 ? 10.304 6.547 -18.889 1.00 73.19 95 PHE A O 1
ATOM 748 N N . SER A 1 96 ? 10.695 5.036 -17.281 1.00 75.88 96 SER A N 1
ATOM 749 C CA . SER A 1 96 ? 12.007 4.598 -17.780 1.00 75.88 96 SER A CA 1
ATOM 750 C C . SER A 1 96 ? 11.916 3.535 -18.887 1.00 75.88 96 SER A C 1
ATOM 752 O O . SER A 1 96 ? 12.901 2.853 -19.165 1.00 75.88 96 SER A O 1
ATOM 754 N N . GLY A 1 97 ? 10.743 3.348 -19.505 1.00 70.12 97 GLY A N 1
ATOM 755 C CA . GLY A 1 97 ? 10.546 2.382 -20.588 1.00 70.12 97 GLY A CA 1
ATOM 756 C C . GLY A 1 97 ? 10.576 0.930 -20.116 1.00 70.12 97 GLY A C 1
ATOM 757 O O . GLY A 1 97 ? 11.095 0.068 -20.820 1.00 70.12 97 GLY A O 1
ATOM 758 N N . ASN A 1 98 ? 10.050 0.656 -18.917 1.00 70.00 98 ASN A N 1
ATOM 759 C CA . ASN A 1 98 ? 10.053 -0.670 -18.290 1.00 70.00 98 ASN A CA 1
ATOM 760 C C . ASN A 1 98 ? 11.470 -1.221 -18.016 1.00 70.00 98 ASN A C 1
ATOM 762 O O . ASN A 1 98 ? 11.676 -2.437 -17.965 1.00 70.00 98 ASN A O 1
ATOM 766 N N . ASN A 1 99 ? 12.448 -0.336 -17.796 1.00 71.62 99 ASN A N 1
ATOM 767 C CA . ASN A 1 99 ? 13.805 -0.711 -17.409 1.00 71.62 99 ASN A CA 1
ATOM 768 C C . ASN A 1 99 ? 14.018 -0.560 -15.891 1.00 71.62 99 ASN A C 1
ATOM 770 O O . ASN A 1 99 ? 13.895 0.534 -15.335 1.00 71.62 99 ASN A O 1
ATOM 774 N N . TRP A 1 100 ? 14.328 -1.664 -15.202 1.00 77.25 100 TRP A N 1
ATOM 775 C CA . TRP A 1 100 ? 14.488 -1.694 -13.745 1.00 77.25 100 TRP A CA 1
ATOM 776 C C . TRP A 1 100 ? 15.951 -1.489 -13.337 1.00 77.25 100 TRP A C 1
ATOM 778 O O . TRP A 1 100 ? 16.749 -2.422 -13.357 1.00 77.25 100 TRP A O 1
ATOM 788 N N . ILE A 1 101 ? 16.299 -0.271 -12.915 1.00 77.69 101 ILE A N 1
ATOM 789 C CA . ILE A 1 101 ? 17.687 0.097 -12.573 1.00 77.69 101 ILE A CA 1
ATOM 790 C C . ILE A 1 101 ? 18.061 -0.115 -11.095 1.00 77.69 101 ILE A C 1
ATOM 792 O O . ILE A 1 101 ? 19.239 -0.114 -10.756 1.00 77.69 101 ILE A O 1
ATOM 796 N N . PHE A 1 102 ? 17.088 -0.320 -10.200 1.00 75.56 102 PHE A N 1
ATOM 797 C CA . PHE A 1 102 ? 17.320 -0.400 -8.747 1.00 75.56 102 PHE A CA 1
ATOM 798 C C . PHE A 1 102 ? 17.769 -1.795 -8.256 1.00 75.56 102 PHE A C 1
ATOM 800 O O . PHE A 1 102 ? 17.817 -2.041 -7.048 1.00 75.56 102 PHE A O 1
ATOM 807 N N . GLY A 1 103 ? 18.059 -2.727 -9.171 1.00 80.81 103 GLY A N 1
ATOM 808 C CA . GLY A 1 103 ? 18.504 -4.093 -8.864 1.00 80.81 103 GLY A CA 1
ATOM 809 C C . GLY A 1 103 ? 17.392 -5.059 -8.425 1.00 80.81 103 GLY A C 1
ATOM 810 O O . GLY A 1 103 ? 16.247 -4.681 -8.206 1.00 80.81 103 GLY A O 1
ATOM 811 N N . GLU A 1 104 ? 17.716 -6.344 -8.285 1.00 82.50 104 GLU A N 1
ATOM 812 C CA . GLU A 1 104 ? 16.719 -7.403 -8.053 1.00 82.50 104 GLU A CA 1
ATOM 813 C C . GLU A 1 104 ? 16.002 -7.299 -6.695 1.00 82.50 104 GLU A C 1
ATOM 815 O O . GLU A 1 104 ? 14.797 -7.542 -6.595 1.00 82.50 104 GLU A O 1
ATOM 820 N N . ILE A 1 105 ? 16.724 -6.897 -5.644 1.00 82.06 105 ILE A N 1
ATOM 821 C CA . ILE A 1 105 ? 16.189 -6.802 -4.276 1.00 82.06 105 ILE A CA 1
ATOM 822 C C . ILE A 1 105 ? 14.993 -5.848 -4.224 1.00 82.06 105 ILE A C 1
ATOM 824 O O . ILE A 1 105 ? 13.963 -6.170 -3.635 1.00 82.06 105 ILE A O 1
ATOM 828 N N . SER A 1 106 ? 15.103 -4.686 -4.866 1.00 81.00 106 SER A N 1
ATOM 829 C CA . SER A 1 106 ? 14.042 -3.679 -4.880 1.00 81.00 106 SER A CA 1
ATOM 830 C C . SER A 1 106 ? 12.832 -4.129 -5.707 1.00 81.00 106 SER A C 1
ATOM 832 O O . SER A 1 106 ? 11.697 -3.888 -5.300 1.00 81.00 106 SER A O 1
ATOM 834 N N . CYS A 1 107 ? 13.047 -4.874 -6.796 1.00 85.50 107 CYS A N 1
ATOM 835 C CA . CYS A 1 107 ? 11.969 -5.501 -7.564 1.00 85.50 107 CYS A CA 1
ATOM 836 C C . CYS A 1 107 ? 11.174 -6.503 -6.704 1.00 85.50 107 CYS A C 1
ATOM 838 O O . CYS A 1 107 ? 9.939 -6.442 -6.636 1.00 85.50 107 CYS A O 1
ATOM 840 N N . ARG A 1 108 ? 11.878 -7.385 -5.980 1.00 85.88 108 ARG A N 1
ATOM 841 C CA . ARG A 1 108 ? 11.262 -8.334 -5.038 1.00 85.88 108 ARG A CA 1
ATOM 842 C C . ARG A 1 108 ? 10.538 -7.608 -3.907 1.00 85.88 108 ARG A C 1
ATOM 844 O O . ARG A 1 108 ? 9.413 -7.976 -3.585 1.00 85.88 108 ARG A O 1
ATOM 851 N N . LEU A 1 109 ? 11.139 -6.554 -3.353 1.00 85.50 109 LEU A N 1
ATOM 852 C CA . LEU A 1 109 ? 10.551 -5.756 -2.277 1.00 85.50 109 LEU A CA 1
ATOM 853 C C . LEU A 1 109 ? 9.244 -5.091 -2.715 1.00 85.50 109 LEU A C 1
ATOM 855 O O . LEU A 1 109 ? 8.242 -5.213 -2.025 1.00 85.50 109 LEU A O 1
ATOM 859 N N . ILE A 1 110 ? 9.215 -4.444 -3.878 1.00 86.06 110 ILE A N 1
ATOM 860 C CA . ILE A 1 110 ? 8.003 -3.800 -4.413 1.00 86.06 110 ILE A CA 1
ATOM 861 C C . ILE A 1 110 ? 6.905 -4.820 -4.683 1.00 86.06 110 ILE A C 1
ATOM 863 O O . ILE A 1 110 ? 5.729 -4.559 -4.437 1.00 86.06 110 ILE A O 1
ATOM 867 N N . THR A 1 111 ? 7.285 -5.996 -5.176 1.00 86.00 111 THR A N 1
ATOM 868 C CA . THR 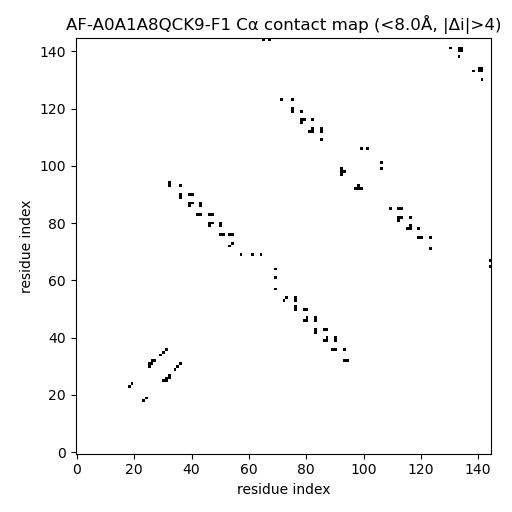A 1 111 ? 6.351 -7.105 -5.374 1.00 86.00 111 THR A CA 1
ATOM 869 C C . THR A 1 111 ? 5.785 -7.576 -4.035 1.00 86.00 111 THR A C 1
ATOM 871 O O . THR A 1 111 ? 4.569 -7.690 -3.891 1.00 86.00 111 THR A O 1
ATOM 874 N N . ALA A 1 112 ? 6.639 -7.764 -3.028 1.00 86.81 112 ALA A N 1
ATOM 875 C CA . ALA A 1 112 ? 6.228 -8.137 -1.680 1.00 86.81 112 ALA A CA 1
ATOM 876 C C . ALA A 1 112 ? 5.328 -7.075 -1.031 1.00 86.81 112 ALA A C 1
ATOM 878 O O . ALA A 1 112 ? 4.333 -7.433 -0.412 1.00 86.81 112 ALA A O 1
ATOM 879 N N . LEU A 1 113 ? 5.622 -5.786 -1.209 1.00 85.62 113 LEU A N 1
ATOM 880 C CA . LEU A 1 113 ? 4.816 -4.680 -0.684 1.00 85.62 113 LEU A CA 1
ATOM 881 C C . LEU A 1 113 ? 3.440 -4.601 -1.356 1.00 85.62 113 LEU A C 1
ATOM 883 O O . LEU A 1 113 ? 2.443 -4.366 -0.679 1.00 85.62 113 LEU A O 1
ATOM 887 N N . PHE A 1 114 ? 3.360 -4.873 -2.661 1.00 83.50 114 PHE A N 1
ATOM 888 C CA . PHE A 1 114 ? 2.085 -4.948 -3.375 1.00 83.50 114 PHE A CA 1
ATOM 889 C C . PHE A 1 114 ? 1.193 -6.073 -2.839 1.00 83.50 114 PHE A C 1
ATOM 891 O O . PHE A 1 114 ? 0.048 -5.831 -2.459 1.00 83.50 114 PHE A O 1
ATOM 898 N N . TYR A 1 115 ? 1.723 -7.295 -2.746 1.00 84.81 115 TYR A N 1
ATOM 899 C CA . TYR A 1 115 ? 0.970 -8.413 -2.172 1.00 84.81 115 TYR A CA 1
ATOM 900 C C . TYR A 1 115 ? 0.675 -8.196 -0.685 1.00 84.81 115 TYR A C 1
ATOM 902 O O . TYR A 1 115 ? -0.425 -8.490 -0.225 1.00 84.81 115 TYR A O 1
ATOM 910 N N . GLY A 1 116 ? 1.624 -7.626 0.057 1.00 82.94 116 GLY A N 1
ATOM 911 C CA . GLY A 1 116 ? 1.463 -7.259 1.459 1.00 82.94 116 GLY A CA 1
ATOM 912 C C . GLY A 1 116 ? 0.282 -6.317 1.679 1.00 82.94 116 GLY A C 1
ATOM 913 O O . GLY A 1 116 ? -0.511 -6.550 2.588 1.00 82.94 116 GLY A O 1
ATOM 914 N N . ASN A 1 117 ? 0.095 -5.319 0.811 1.00 83.19 117 ASN A N 1
ATOM 915 C CA . ASN A 1 117 ? -1.063 -4.431 0.884 1.00 83.19 117 ASN A CA 1
ATOM 916 C C . ASN A 1 117 ? -2.386 -5.185 0.696 1.00 83.19 117 ASN A C 1
ATOM 918 O O . ASN A 1 117 ? -3.289 -4.999 1.507 1.00 83.19 117 ASN A O 1
ATOM 922 N N . ILE A 1 118 ? -2.474 -6.098 -0.279 1.00 85.69 118 ILE A N 1
ATOM 923 C CA . ILE A 1 118 ? -3.676 -6.925 -0.495 1.00 85.69 118 ILE A CA 1
ATOM 924 C C . ILE A 1 118 ? -4.035 -7.695 0.785 1.00 85.69 118 ILE A C 1
ATOM 926 O O . ILE A 1 118 ? -5.192 -7.685 1.218 1.00 85.69 118 ILE A O 1
ATOM 930 N N . TYR A 1 119 ? -3.042 -8.310 1.436 1.00 86.00 119 TYR A N 1
ATOM 931 C CA . TYR A 1 119 ? -3.247 -9.013 2.706 1.00 86.00 119 TYR A CA 1
ATOM 932 C C . TYR A 1 119 ? -3.650 -8.066 3.847 1.00 86.00 119 TYR A C 1
ATOM 934 O O . TYR A 1 119 ? -4.576 -8.372 4.600 1.00 86.00 119 TYR A O 1
ATOM 942 N N . CYS A 1 120 ? -3.010 -6.900 3.974 1.00 81.38 120 CYS A N 1
ATOM 943 C CA . CYS A 1 120 ? -3.355 -5.901 4.990 1.00 81.38 120 CYS A CA 1
ATOM 944 C C . CYS A 1 120 ? -4.782 -5.365 4.825 1.00 81.38 120 CYS A C 1
ATOM 946 O O . CYS A 1 120 ? -5.514 -5.244 5.814 1.00 81.38 120 CYS A O 1
ATOM 948 N N . SER A 1 121 ? -5.207 -5.079 3.595 1.00 84.94 121 SER A N 1
ATOM 949 C CA . SER A 1 121 ? -6.575 -4.656 3.293 1.00 84.94 121 SER A CA 1
ATOM 950 C C . SER A 1 121 ? -7.579 -5.747 3.660 1.00 84.94 121 SER A C 1
ATOM 952 O O . SER A 1 121 ? -8.554 -5.461 4.358 1.00 84.94 121 SER A O 1
ATOM 954 N N . ALA A 1 122 ? -7.316 -7.005 3.288 1.00 88.94 122 ALA A N 1
ATOM 955 C CA . ALA A 1 122 ? -8.173 -8.137 3.646 1.00 88.94 122 ALA A CA 1
ATOM 956 C C . ALA A 1 122 ? -8.305 -8.300 5.170 1.00 88.94 122 ALA A C 1
ATOM 958 O O . ALA A 1 122 ? -9.417 -8.418 5.691 1.00 88.94 122 ALA A O 1
ATOM 959 N N . GLN A 1 123 ? -7.189 -8.217 5.900 1.00 82.88 123 GLN A N 1
ATOM 960 C CA . GLN A 1 123 ? -7.188 -8.300 7.360 1.00 82.88 123 GLN A CA 1
ATOM 961 C C . GLN A 1 123 ? -7.971 -7.146 7.996 1.00 82.88 123 GLN A C 1
ATOM 963 O O . GLN A 1 123 ? -8.694 -7.340 8.972 1.00 82.88 123 GLN A O 1
ATOM 968 N N . THR A 1 124 ? -7.870 -5.942 7.437 1.00 81.31 124 THR A N 1
ATOM 969 C CA . THR A 1 124 ? -8.579 -4.759 7.941 1.00 81.31 124 THR A CA 1
ATOM 970 C C . THR A 1 124 ? -10.083 -4.889 7.734 1.00 81.31 124 THR A C 1
ATOM 972 O O . THR A 1 124 ? -10.847 -4.646 8.670 1.00 81.31 124 THR A O 1
ATOM 975 N N . ILE A 1 125 ? -10.518 -5.336 6.552 1.00 87.88 125 ILE A N 1
ATOM 976 C CA . ILE A 1 125 ? -11.931 -5.615 6.263 1.00 87.88 125 ILE A CA 1
ATOM 977 C C . ILE A 1 125 ? -12.457 -6.692 7.216 1.00 87.88 125 ILE A C 1
ATOM 979 O O . ILE A 1 125 ? -13.510 -6.503 7.826 1.00 87.88 125 ILE A O 1
ATOM 983 N N . ALA A 1 126 ? -11.705 -7.776 7.420 1.00 89.12 126 ALA A N 1
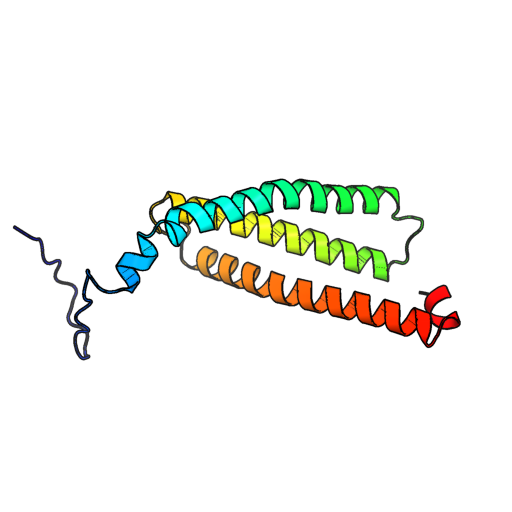ATOM 984 C CA . ALA A 1 126 ? -12.070 -8.830 8.364 1.00 89.12 126 ALA A CA 1
ATOM 985 C C . ALA A 1 126 ? -12.226 -8.288 9.795 1.00 89.12 126 ALA A C 1
ATOM 987 O O . ALA A 1 126 ? -13.239 -8.543 10.449 1.00 89.12 126 ALA A O 1
ATOM 988 N N . CYS A 1 127 ? -11.278 -7.476 10.267 1.00 85.31 127 CYS A N 1
ATOM 989 C CA . CYS A 1 127 ? -11.352 -6.832 11.577 1.00 85.31 127 CYS A CA 1
ATOM 990 C C . CYS A 1 127 ? -12.559 -5.888 11.698 1.00 85.31 127 CYS A C 1
ATOM 992 O O . CYS A 1 127 ? -13.237 -5.891 12.726 1.00 85.31 127 CYS A O 1
ATOM 994 N N . ILE A 1 128 ? -12.860 -5.084 10.673 1.00 86.81 128 ILE A N 1
ATOM 995 C CA . ILE A 1 128 ? -14.029 -4.189 10.666 1.00 86.81 128 ILE A CA 1
ATOM 996 C C . ILE A 1 128 ? -15.320 -5.007 10.756 1.00 86.81 128 ILE A C 1
ATOM 998 O O . ILE A 1 128 ? -16.169 -4.713 11.603 1.00 86.81 128 ILE A O 1
ATOM 1002 N N . SER A 1 129 ? -15.445 -6.053 9.941 1.00 90.38 129 SER A N 1
ATOM 1003 C CA . SER A 1 129 ? -16.592 -6.963 9.941 1.00 90.38 129 SER A CA 1
ATOM 1004 C C . SER A 1 129 ? -16.766 -7.650 11.289 1.00 90.38 129 SER A C 1
ATOM 1006 O O . SER A 1 129 ? -17.866 -7.655 11.838 1.00 90.38 129 SER A O 1
ATOM 1008 N N . LEU A 1 130 ? -15.677 -8.139 11.887 1.00 87.88 130 LEU A N 1
ATOM 1009 C CA . LEU A 1 130 ? -15.701 -8.753 13.212 1.00 87.88 130 LEU A CA 1
ATOM 1010 C C . LEU A 1 130 ? -16.167 -7.762 14.283 1.00 87.88 130 LEU A C 1
ATOM 1012 O O . LEU A 1 130 ? -17.019 -8.092 15.105 1.00 87.88 130 LEU A O 1
ATOM 1016 N N . ARG A 1 131 ? -15.665 -6.524 14.263 1.00 83.00 131 ARG A N 1
ATOM 1017 C CA . ARG A 1 131 ? -16.109 -5.481 15.201 1.00 83.00 131 ARG A CA 1
ATOM 1018 C C . ARG A 1 131 ? -17.596 -5.181 15.055 1.00 83.00 131 ARG A C 1
ATOM 1020 O O . ARG A 1 131 ? -18.275 -5.019 16.066 1.00 83.00 131 ARG A O 1
ATOM 1027 N N . ARG A 1 132 ? -18.105 -5.105 13.820 1.00 88.50 132 ARG A N 1
ATOM 1028 C CA . ARG A 1 132 ? -19.534 -4.879 13.543 1.00 88.50 132 ARG A CA 1
ATOM 1029 C C . ARG A 1 132 ? -20.383 -6.047 14.023 1.00 88.50 132 ARG A C 1
ATOM 1031 O O . ARG A 1 132 ? -21.382 -5.827 14.697 1.00 88.50 132 ARG A O 1
ATOM 1038 N N . TYR A 1 133 ? -19.938 -7.267 13.754 1.00 88.94 133 TYR A N 1
ATOM 1039 C CA . TYR A 1 133 ? -20.581 -8.483 14.230 1.00 88.94 133 TYR A CA 1
ATOM 1040 C C . TYR A 1 133 ? -20.658 -8.526 15.763 1.00 88.94 133 TYR A C 1
ATOM 1042 O O . TYR A 1 133 ? -21.733 -8.717 16.330 1.00 88.94 133 TYR A O 1
ATOM 1050 N N . LEU A 1 134 ? -19.546 -8.259 16.454 1.00 85.19 134 LEU A N 1
ATOM 1051 C CA . LEU A 1 134 ? -19.497 -8.234 17.918 1.00 85.19 134 LEU A CA 1
ATOM 1052 C C . LEU A 1 134 ? -20.368 -7.124 18.517 1.00 85.19 134 LEU A C 1
ATOM 1054 O O . LEU A 1 134 ? -20.997 -7.350 19.548 1.00 85.19 134 LEU A O 1
ATOM 1058 N N . ALA A 1 135 ? -20.451 -5.957 17.872 1.00 84.44 135 ALA A N 1
ATOM 1059 C CA . ALA A 1 135 ? -21.332 -4.874 18.308 1.00 84.44 135 ALA A CA 1
ATOM 1060 C C . ALA A 1 135 ? -22.818 -5.271 18.275 1.00 84.44 135 ALA A C 1
ATOM 1062 O O . ALA A 1 135 ? -23.570 -4.856 19.154 1.00 84.44 135 ALA A O 1
ATOM 1063 N N . VAL A 1 136 ? -23.227 -6.089 17.298 1.00 88.75 136 VAL A N 1
ATOM 1064 C CA . VAL A 1 136 ? -24.610 -6.574 17.159 1.00 88.75 136 VAL A CA 1
ATOM 1065 C C . VAL A 1 136 ? -24.892 -7.743 18.106 1.00 88.75 136 VAL A C 1
ATOM 1067 O O . VAL A 1 136 ? -25.889 -7.727 18.820 1.00 88.75 136 VAL A O 1
ATOM 1070 N N . VAL A 1 137 ? -24.019 -8.753 18.144 1.00 91.62 137 VAL A N 1
ATOM 1071 C CA . VAL A 1 137 ? -24.282 -10.009 18.875 1.00 91.62 137 VAL A CA 1
ATOM 1072 C C . VAL A 1 137 ? -23.945 -9.907 20.365 1.00 91.62 137 VAL A C 1
ATOM 1074 O O . VAL A 1 137 ? -24.584 -10.553 21.196 1.00 91.62 137 VAL A O 1
ATOM 1077 N N . LYS A 1 138 ? -22.926 -9.121 20.733 1.00 83.62 138 LYS A N 1
ATOM 1078 C CA . LYS A 1 138 ? -22.416 -8.998 22.111 1.00 83.62 138 LYS A CA 1
ATOM 1079 C C . LYS A 1 138 ? -22.183 -7.521 22.489 1.00 83.62 138 LYS A C 1
ATOM 1081 O O . LYS A 1 138 ? -21.043 -7.127 22.758 1.00 83.62 138 LYS A O 1
ATOM 1086 N N . PRO A 1 139 ? -23.248 -6.700 22.601 1.00 75.44 139 PRO A N 1
ATOM 1087 C CA . PRO A 1 139 ? -23.137 -5.254 22.836 1.00 75.44 139 PRO A CA 1
ATOM 1088 C C . PRO A 1 139 ? -22.381 -4.893 24.129 1.00 75.44 139 PRO A C 1
ATOM 1090 O O . PRO A 1 139 ? -21.643 -3.907 24.164 1.00 75.44 139 PRO A O 1
ATOM 1093 N N . PHE A 1 140 ? -22.486 -5.721 25.177 1.00 71.06 140 PHE A N 1
ATOM 1094 C CA . PHE A 1 140 ? -21.765 -5.522 26.443 1.00 71.06 140 PHE A CA 1
ATOM 1095 C C . PHE A 1 140 ? -20.249 -5.750 26.326 1.00 71.06 140 PHE A C 1
ATOM 1097 O O . PHE A 1 140 ? -19.477 -5.082 27.012 1.00 71.06 140 PHE A O 1
ATOM 1104 N N . LEU A 1 141 ? -19.814 -6.656 25.439 1.00 64.88 141 LEU A N 1
ATOM 1105 C CA . LEU A 1 141 ? -18.395 -6.923 25.181 1.00 64.88 141 LEU A CA 1
ATOM 1106 C C . LEU A 1 141 ? -17.782 -5.811 24.314 1.00 64.88 141 LEU A C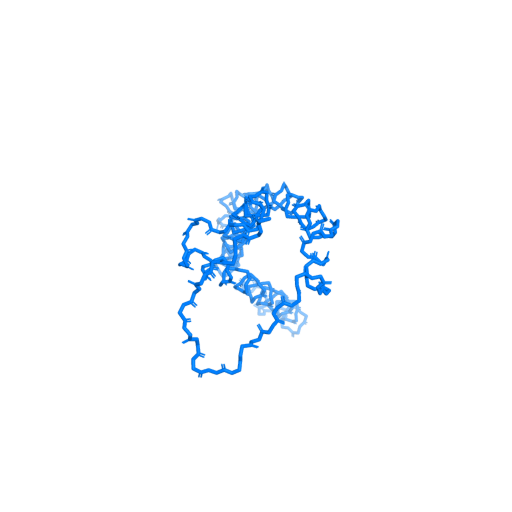 1
ATOM 1108 O O . LEU A 1 141 ? -16.658 -5.385 24.562 1.00 64.88 141 LEU A O 1
ATOM 1112 N N . TYR A 1 142 ? -18.545 -5.292 23.343 1.00 63.00 142 TYR A N 1
ATOM 1113 C CA . TYR A 1 142 ? -18.126 -4.169 22.497 1.00 63.00 142 TYR A CA 1
ATOM 1114 C C . TYR A 1 142 ? -17.908 -2.875 23.293 1.00 63.00 142 TYR A C 1
ATOM 1116 O O . TYR A 1 142 ? -16.958 -2.153 23.020 1.00 63.00 142 TYR A O 1
ATOM 1124 N N . ARG A 1 143 ? -18.732 -2.592 24.314 1.00 63.25 143 ARG A N 1
ATOM 1125 C CA . ARG A 1 143 ? -18.581 -1.388 25.159 1.00 63.25 143 ARG A CA 1
ATOM 1126 C C . ARG A 1 143 ? -17.291 -1.377 25.994 1.00 63.25 143 ARG A C 1
ATOM 1128 O O . ARG A 1 143 ? -16.919 -0.327 26.509 1.00 63.25 143 ARG A O 1
ATOM 1135 N N . ARG A 1 144 ? -16.642 -2.536 26.157 1.00 60.31 144 ARG A N 1
ATOM 1136 C CA . ARG A 1 144 ? -15.430 -2.727 26.969 1.00 60.31 144 ARG A CA 1
ATOM 1137 C C . ARG A 1 144 ? -14.138 -2.800 26.138 1.00 60.31 144 ARG A C 1
ATOM 1139 O O . ARG A 1 144 ? -13.066 -2.775 26.735 1.00 60.31 144 ARG A O 1
ATOM 1146 N N . MET A 1 145 ? -14.245 -2.910 24.809 1.00 57.44 145 MET A N 1
ATOM 1147 C CA . MET A 1 145 ? -13.132 -2.951 23.843 1.00 57.44 145 MET A CA 1
ATOM 1148 C C . MET A 1 145 ? -12.820 -1.579 23.257 1.00 57.44 145 MET A C 1
ATOM 1150 O O . MET A 1 145 ? -11.624 -1.354 22.969 1.00 57.44 145 MET A O 1
#

Nearest PDB structures (foldseek):
  8xos-assembly1_R  TM=8.971E-01  e=7.483E-04  Homo sapiens
  8xor-assembly1_R  TM=9.056E-01  e=1.589E-03  Homo sapiens
  8ejk-assembly1_R  TM=8.421E-01  e=8.497E-02  Homo sapiens
  8ejc-assembly1_R  TM=8.432E-01  e=1.112E-01  Homo sapiens

Foldseek 3Di:
DDDPDDDDDDPDPPDPPDCPDVVVCVLPDCCNQPVLLVVLVVCLVVQVVVLVVLVVVCVVCVPPDDPVVSVLSVVLSVLSVLLNVLSVQVSVCSVVSVDDPPDDVSVVSSVCSVVVNVVSVVVSVVVVVVLVVCCVPPVVVSVVD